Protein AF-A0AAU4TZZ0-F1 (afdb_monomer_lite)

Foldseek 3Di:
DVPPVDPLVVVCVVVVHDSVVVVCVVPDDDDPVRVVVVVVVVVVVVVD

Radius of gyration: 15.29 Å; chains: 1; bounding box: 31×19×35 Å

Sequence (48 aa):
MAREHLPVQLACRVLHVAESGYYAWRDRPPSNRLVKHAWLTEAIVGIH

Secondary structure (DSSP, 8-state):
--SS---HHHHHHHTT--HHHHHHHHTPPPPHHHHHHHHHHHHHHHH-

pLDDT: mean 90.47, std 13.31, range [50.06, 98.31]

Structure (mmCIF, N/CA/C/O backbone):
data_AF-A0AAU4TZZ0-F1
#
_entry.id   AF-A0AAU4TZZ0-F1
#
loop_
_atom_site.group_PDB
_atom_site.id
_atom_site.type_symbol
_atom_site.label_atom_id
_atom_site.label_alt_id
_atom_site.label_comp_id
_atom_site.label_asym_id
_atom_site.label_entity_id
_atom_site.label_seq_id
_atom_site.pdbx_PDB_ins_code
_atom_site.Cartn_x
_atom_site.Cartn_y
_atom_site.Cartn_z
_atom_site.occupancy
_atom_site.B_iso_or_equiv
_atom_site.auth_seq_id
_atom_site.auth_comp_id
_atom_site.auth_asym_id
_atom_site.auth_atom_id
_atom_site.pdbx_PDB_model_num
ATOM 1 N N . MET A 1 1 ? -8.420 -11.108 -3.006 1.00 50.22 1 MET A N 1
ATOM 2 C CA . MET A 1 1 ? -9.145 -11.358 -1.740 1.00 50.22 1 MET A CA 1
ATOM 3 C C . MET A 1 1 ? -9.875 -10.134 -1.151 1.00 50.22 1 MET A C 1
ATOM 5 O O . MET A 1 1 ? -10.313 -10.199 -0.017 1.00 50.22 1 MET A O 1
ATOM 9 N N . ALA A 1 2 ? -10.100 -9.053 -1.914 1.00 50.06 2 ALA A N 1
ATOM 10 C CA . ALA A 1 2 ? -11.125 -8.024 -1.630 1.00 50.06 2 ALA A CA 1
ATOM 11 C C . ALA A 1 2 ? -11.915 -7.655 -2.908 1.00 50.06 2 ALA A C 1
ATOM 13 O O . ALA A 1 2 ? -12.503 -6.587 -3.019 1.00 50.06 2 ALA A O 1
ATOM 14 N N . ARG A 1 3 ? -11.826 -8.528 -3.922 1.00 50.69 3 ARG A N 1
ATOM 15 C CA . ARG A 1 3 ? -12.435 -8.371 -5.253 1.00 50.69 3 ARG A CA 1
ATOM 16 C C . ARG A 1 3 ? -13.749 -9.145 -5.385 1.00 50.69 3 ARG A C 1
ATOM 18 O O . ARG A 1 3 ? -14.449 -8.992 -6.373 1.00 50.69 3 ARG A O 1
ATOM 25 N N . GLU A 1 4 ? -14.060 -9.963 -4.388 1.00 57.62 4 GLU A N 1
ATOM 26 C CA . GLU A 1 4 ? -15.384 -10.529 -4.171 1.00 57.62 4 GLU A CA 1
ATOM 27 C C . GLU A 1 4 ? -16.130 -9.512 -3.308 1.00 57.62 4 GLU A C 1
ATOM 29 O O . GLU A 1 4 ? -15.516 -8.942 -2.407 1.00 57.62 4 GLU A O 1
ATOM 34 N N . HIS A 1 5 ? -17.404 -9.242 -3.593 1.00 60.19 5 HIS A N 1
ATOM 35 C CA . HIS A 1 5 ? -18.257 -8.248 -2.920 1.00 60.19 5 HIS A CA 1
ATOM 36 C C . HIS A 1 5 ? -18.557 -8.589 -1.440 1.00 60.19 5 HIS A C 1
ATOM 38 O O . HIS A 1 5 ? -19.688 -8.481 -0.972 1.00 60.19 5 HIS A O 1
ATOM 44 N N . LEU A 1 6 ? -17.559 -9.051 -0.693 1.00 70.69 6 LEU A N 1
ATOM 45 C CA . LEU A 1 6 ? -17.653 -9.407 0.707 1.00 70.69 6 LEU A CA 1
ATOM 46 C C . LEU A 1 6 ? -17.586 -8.131 1.558 1.00 70.69 6 LEU A C 1
ATOM 48 O O . LEU A 1 6 ? -16.691 -7.305 1.351 1.00 70.69 6 LEU A O 1
ATOM 52 N N . PRO A 1 7 ? -18.498 -7.959 2.533 1.00 89.56 7 PRO A N 1
ATOM 53 C CA . PRO A 1 7 ? -18.460 -6.815 3.432 1.00 89.56 7 PRO A CA 1
ATOM 54 C C . PRO A 1 7 ? -17.130 -6.755 4.190 1.00 89.56 7 PRO A C 1
ATOM 56 O O . PRO A 1 7 ? -16.766 -7.696 4.900 1.00 89.56 7 PRO A O 1
ATOM 59 N N . VAL A 1 8 ? -16.423 -5.629 4.085 1.00 89.50 8 VAL A N 1
ATOM 60 C CA . VAL A 1 8 ? -15.140 -5.389 4.771 1.00 89.50 8 VAL A CA 1
ATOM 61 C C . VAL A 1 8 ? -15.267 -5.611 6.280 1.00 89.50 8 VAL A C 1
ATOM 63 O O . VAL A 1 8 ? -14.372 -6.185 6.892 1.00 89.50 8 VAL A O 1
ATOM 66 N N . GLN A 1 9 ? -16.402 -5.240 6.872 1.00 91.25 9 GLN A N 1
ATOM 67 C CA . GLN A 1 9 ? -16.708 -5.441 8.290 1.00 91.25 9 GLN A CA 1
ATOM 68 C C . GLN A 1 9 ? -16.766 -6.925 8.666 1.00 91.25 9 GLN A C 1
ATOM 70 O O . GLN A 1 9 ? -16.303 -7.334 9.730 1.00 91.25 9 GLN A O 1
ATOM 75 N N . LEU A 1 10 ? -17.332 -7.768 7.793 1.00 93.19 10 LEU A N 1
ATOM 76 C CA . LEU A 1 10 ? -17.348 -9.214 8.011 1.00 93.19 10 LEU A CA 1
ATOM 77 C C . LEU A 1 10 ? -15.927 -9.776 7.944 1.00 93.19 10 LEU A C 1
ATOM 79 O O . LEU A 1 10 ? -15.531 -10.508 8.845 1.00 93.19 10 LEU A O 1
ATOM 83 N N . ALA A 1 11 ? -15.147 -9.376 6.939 1.00 92.88 11 ALA A N 1
ATOM 84 C CA . ALA A 1 11 ? -13.759 -9.805 6.806 1.00 92.88 11 ALA A CA 1
ATOM 85 C C . ALA A 1 11 ? -12.902 -9.369 8.006 1.00 92.88 11 ALA A C 1
ATOM 87 O O . ALA A 1 11 ? -12.158 -10.179 8.549 1.00 92.88 11 ALA A O 1
ATOM 88 N N . CYS A 1 12 ? -13.046 -8.124 8.471 1.00 94.50 12 CYS A N 1
ATOM 89 C CA . CYS A 1 12 ? -12.305 -7.617 9.626 1.00 94.50 12 CYS A CA 1
ATOM 90 C C . CYS A 1 12 ? -12.647 -8.389 10.907 1.00 94.50 12 CYS A C 1
ATOM 92 O O . CYS A 1 12 ? -11.744 -8.745 11.662 1.00 94.50 12 CYS A O 1
ATOM 94 N N . ARG A 1 13 ? -13.928 -8.730 11.110 1.00 93.81 13 ARG 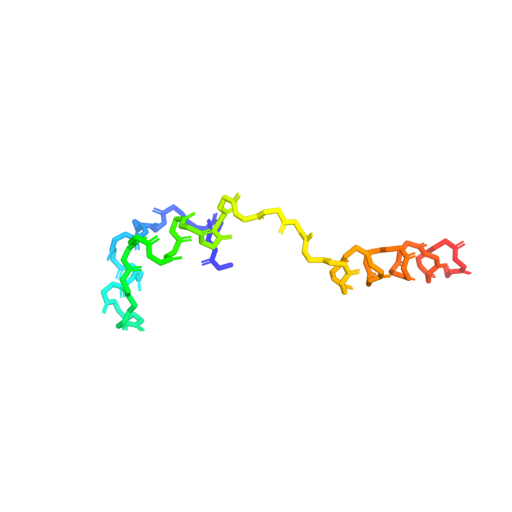A N 1
ATOM 95 C CA . ARG A 1 13 ? -14.362 -9.576 12.233 1.00 93.81 13 ARG A CA 1
ATOM 96 C C . ARG A 1 13 ? -13.792 -10.991 12.156 1.00 93.81 13 ARG A C 1
ATOM 98 O O . ARG A 1 13 ? -13.290 -11.475 13.163 1.00 93.81 13 ARG A O 1
ATOM 105 N N . VAL A 1 14 ? -13.833 -11.628 10.984 1.00 95.38 14 VAL A N 1
ATOM 106 C CA . VAL A 1 14 ? -13.286 -12.984 10.772 1.00 95.38 14 VAL A CA 1
ATOM 107 C C . VAL A 1 14 ? -11.770 -13.016 10.981 1.00 95.38 14 VAL A C 1
ATOM 109 O O . VAL A 1 14 ? -11.245 -13.958 11.561 1.00 95.38 14 VAL A O 1
ATOM 112 N N . LEU A 1 15 ? -11.063 -11.979 10.530 1.00 94.56 15 LEU A N 1
ATOM 113 C CA . LEU A 1 15 ? -9.607 -11.874 10.634 1.00 94.56 15 LEU A CA 1
ATOM 114 C C . LEU A 1 15 ? -9.131 -11.263 11.962 1.00 94.56 15 LEU A C 1
ATOM 116 O O . LEU A 1 15 ? -7.930 -11.079 12.139 1.00 94.56 15 LEU A O 1
ATOM 120 N N . HIS A 1 16 ? -10.045 -10.942 12.885 1.00 96.00 16 HIS A N 1
ATOM 121 C CA . HIS A 1 16 ? -9.751 -10.302 14.173 1.00 96.00 16 HIS A CA 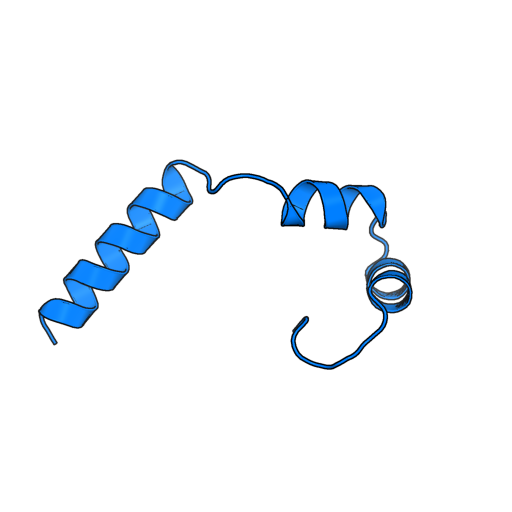1
ATOM 122 C C . HIS A 1 16 ? -8.910 -9.015 14.061 1.00 96.00 16 HIS A C 1
ATOM 124 O O . HIS A 1 16 ? -8.056 -8.733 14.902 1.00 96.00 16 HIS A O 1
ATOM 130 N N . VAL A 1 17 ? -9.165 -8.206 13.031 1.00 95.31 17 VAL A N 1
ATOM 131 C CA . VAL A 1 17 ? -8.523 -6.899 12.827 1.00 95.31 17 VAL A CA 1
ATOM 132 C C . VAL A 1 17 ? -9.526 -5.766 13.014 1.00 95.31 17 VAL A C 1
ATOM 134 O O . VAL A 1 17 ? -10.7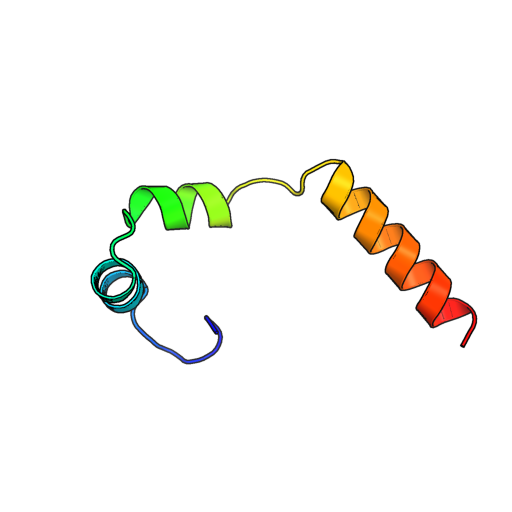21 -5.916 12.762 1.00 95.31 17 VAL A O 1
ATOM 137 N N . ALA A 1 18 ? -9.039 -4.599 13.431 1.00 95.12 18 ALA A N 1
ATOM 138 C CA . ALA A 1 18 ? -9.871 -3.405 13.502 1.00 95.12 18 ALA A CA 1
ATOM 139 C C . ALA A 1 18 ? -10.213 -2.886 12.095 1.00 95.12 18 ALA A C 1
ATOM 141 O O . ALA A 1 18 ? -9.324 -2.724 11.255 1.00 95.12 18 ALA A O 1
ATOM 142 N N . GLU A 1 19 ? -11.482 -2.534 11.866 1.00 93.94 19 GLU A N 1
ATOM 143 C CA . GLU A 1 19 ? -11.939 -1.925 10.606 1.00 93.94 19 GLU A CA 1
ATOM 144 C C . GLU A 1 19 ? -11.193 -0.619 10.296 1.00 93.94 19 GLU A C 1
ATOM 146 O O . GLU A 1 19 ? -10.784 -0.380 9.160 1.00 93.94 19 GLU A O 1
ATOM 151 N N . SER A 1 20 ? -10.941 0.203 11.320 1.00 94.12 20 SER A N 1
ATOM 152 C CA . SER A 1 20 ? -10.159 1.438 11.189 1.00 94.12 20 SER A CA 1
ATOM 153 C C . SER A 1 20 ? -8.729 1.172 10.718 1.00 94.12 20 SER A C 1
ATOM 155 O O . SER A 1 20 ? -8.203 1.927 9.905 1.00 94.12 20 SER A O 1
ATOM 157 N N . GLY A 1 21 ? -8.117 0.074 11.169 1.00 94.19 21 GLY A N 1
ATOM 158 C CA . GLY A 1 21 ? -6.796 -0.359 10.721 1.00 94.19 21 GLY A CA 1
ATOM 159 C C . GLY A 1 21 ? -6.792 -0.768 9.250 1.00 94.19 21 GLY A C 1
ATOM 160 O O . GLY A 1 21 ? -5.877 -0.391 8.519 1.00 94.19 21 GLY A O 1
ATOM 161 N N . TYR A 1 22 ? -7.834 -1.472 8.797 1.00 93.69 22 TYR A N 1
ATOM 162 C CA . TYR A 1 22 ? -8.003 -1.808 7.383 1.00 93.69 22 TYR A CA 1
ATOM 163 C C . TYR A 1 22 ? -8.108 -0.550 6.516 1.00 93.69 22 TYR A C 1
ATOM 165 O O . TYR A 1 22 ? -7.367 -0.424 5.544 1.00 93.69 22 TYR A O 1
ATOM 173 N N . TYR A 1 23 ? -8.980 0.398 6.871 1.00 93.38 23 TYR A N 1
ATOM 174 C CA . TYR A 1 23 ? -9.153 1.618 6.079 1.00 93.38 23 TYR A 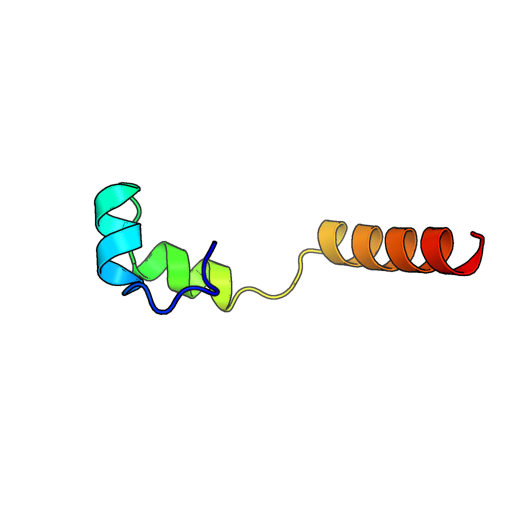CA 1
ATOM 175 C C . TYR A 1 23 ? -7.909 2.514 6.118 1.00 93.38 23 TYR A C 1
ATOM 177 O O . TYR A 1 23 ? -7.474 2.995 5.075 1.00 93.38 23 TYR A O 1
ATOM 185 N N . ALA A 1 24 ? -7.253 2.642 7.275 1.00 95.31 24 ALA A N 1
ATOM 186 C CA . ALA A 1 24 ? -5.987 3.365 7.387 1.00 95.31 24 ALA A CA 1
ATOM 187 C C . ALA A 1 24 ? -4.861 2.725 6.558 1.00 95.31 24 ALA A C 1
ATOM 189 O O . ALA A 1 24 ? -3.989 3.427 6.051 1.00 95.31 24 ALA A O 1
ATOM 190 N N . TRP A 1 25 ? -4.846 1.395 6.427 1.00 93.00 25 TRP A N 1
ATOM 191 C CA . TRP A 1 25 ? -3.922 0.695 5.536 1.00 93.00 25 TRP A CA 1
ATOM 192 C C . TRP A 1 25 ? -4.294 0.881 4.061 1.00 93.00 25 TRP A C 1
ATOM 194 O O . TRP A 1 25 ? -3.405 1.139 3.254 1.00 93.00 25 TRP A O 1
ATOM 204 N N . ARG A 1 26 ? -5.583 0.786 3.714 1.00 92.44 26 ARG A N 1
ATOM 205 C CA . ARG A 1 26 ? -6.089 0.939 2.342 1.00 92.44 26 ARG A CA 1
ATOM 206 C C . ARG A 1 26 ? -5.762 2.314 1.767 1.00 92.44 26 ARG A C 1
ATOM 208 O O . ARG A 1 26 ? -5.344 2.407 0.619 1.00 92.44 26 ARG A O 1
ATOM 215 N N . ASP A 1 27 ? -5.933 3.354 2.574 1.00 94.31 27 ASP A N 1
ATOM 216 C CA . ASP A 1 27 ? -5.727 4.739 2.153 1.00 94.31 27 ASP A CA 1
ATOM 217 C C . ASP A 1 27 ? -4.250 5.172 2.312 1.00 94.31 27 ASP A C 1
ATOM 219 O O . ASP A 1 27 ? -3.880 6.306 2.003 1.00 94.31 27 ASP A O 1
ATOM 223 N N . ARG A 1 28 ? -3.370 4.272 2.784 1.00 95.50 28 ARG A N 1
ATOM 224 C CA . ARG A 1 28 ? -1.945 4.555 2.979 1.00 95.50 28 ARG A CA 1
ATOM 225 C C . ARG A 1 28 ? -1.234 4.697 1.626 1.00 95.50 28 ARG A C 1
ATOM 227 O O . ARG A 1 28 ? -1.337 3.795 0.792 1.00 95.50 28 ARG A O 1
ATOM 234 N N . PRO A 1 29 ? -0.413 5.746 1.424 1.00 95.81 29 PRO A N 1
ATOM 235 C CA . PRO A 1 29 ? 0.416 5.842 0.231 1.00 95.81 29 PRO A CA 1
ATOM 236 C C . PRO A 1 29 ? 1.424 4.681 0.160 1.00 95.81 29 PRO A C 1
ATOM 238 O O . PRO A 1 29 ? 1.839 4.138 1.195 1.00 95.81 29 PRO A O 1
ATOM 241 N N . PRO A 1 30 ? 1.861 4.293 -1.049 1.00 96.06 30 PRO A N 1
ATOM 242 C CA . PRO A 1 30 ? 2.828 3.221 -1.207 1.00 96.06 30 PRO A CA 1
ATOM 243 C C . PRO A 1 30 ? 4.132 3.560 -0.479 1.00 96.06 30 PRO A C 1
ATOM 245 O O . PRO A 1 30 ? 4.683 4.651 -0.602 1.00 96.06 30 PRO A O 1
ATOM 248 N N . SER A 1 31 ? 4.655 2.596 0.280 1.00 96.31 31 SER A N 1
ATOM 249 C CA . SER A 1 31 ? 5.972 2.749 0.909 1.00 96.31 31 SER A CA 1
ATOM 250 C C . SER A 1 31 ? 7.079 2.839 -0.146 1.00 96.31 31 SER A C 1
ATOM 252 O O . SER A 1 31 ? 6.968 2.225 -1.207 1.00 96.31 31 SER A O 1
ATOM 254 N N . ASN A 1 32 ? 8.208 3.473 0.182 1.00 97.81 32 ASN A N 1
ATOM 255 C CA . ASN A 1 32 ? 9.383 3.515 -0.702 1.00 97.81 32 ASN A CA 1
ATOM 256 C C . ASN A 1 32 ? 9.821 2.122 -1.182 1.00 97.81 32 ASN A C 1
ATOM 258 O O . ASN A 1 32 ? 10.244 1.962 -2.323 1.00 97.81 32 ASN A O 1
ATOM 262 N N . ARG A 1 33 ? 9.701 1.094 -0.330 1.00 97.62 33 ARG A N 1
ATOM 263 C CA . ARG A 1 33 ? 9.986 -0.296 -0.715 1.00 97.62 33 ARG A CA 1
ATOM 264 C C . ARG A 1 33 ? 9.010 -0.802 -1.776 1.00 97.62 33 ARG A C 1
ATOM 266 O O . ARG A 1 33 ? 9.438 -1.430 -2.734 1.00 97.62 33 ARG A O 1
ATOM 273 N N . LEU A 1 34 ? 7.718 -0.526 -1.605 1.00 97.12 34 LEU A N 1
ATOM 274 C CA . LEU A 1 34 ? 6.690 -0.930 -2.563 1.00 97.12 34 LEU A CA 1
ATOM 275 C C . LEU A 1 34 ? 6.887 -0.230 -3.912 1.00 97.12 34 LEU A C 1
ATOM 277 O O . LEU A 1 34 ? 6.816 -0.889 -4.940 1.00 97.12 34 LEU A O 1
ATOM 281 N N . VAL A 1 35 ? 7.226 1.063 -3.899 1.00 98.12 35 VAL A N 1
ATOM 282 C CA . VAL A 1 35 ? 7.576 1.814 -5.114 1.00 98.12 35 VAL A CA 1
ATOM 283 C C . VAL A 1 35 ? 8.763 1.161 -5.822 1.00 98.12 35 VAL A C 1
ATOM 285 O O . VAL A 1 35 ? 8.677 0.860 -7.006 1.00 98.12 35 VAL A O 1
ATOM 288 N N . LYS A 1 36 ? 9.849 0.855 -5.098 1.00 98.31 36 LYS A N 1
ATOM 289 C CA . LYS A 1 36 ? 11.018 0.159 -5.665 1.00 98.31 36 LYS A CA 1
ATOM 290 C C . LYS A 1 36 ? 10.662 -1.202 -6.271 1.00 98.31 36 LYS A C 1
ATOM 292 O O . LYS A 1 36 ? 11.150 -1.525 -7.348 1.00 98.31 36 LYS A O 1
ATOM 297 N N . HIS A 1 37 ? 9.816 -1.991 -5.607 1.00 98.12 37 HIS A N 1
ATOM 298 C CA . HIS A 1 37 ? 9.367 -3.277 -6.146 1.00 98.12 37 HIS A CA 1
ATOM 299 C C . HIS A 1 37 ? 8.507 -3.128 -7.402 1.00 98.12 37 HIS A C 1
ATOM 301 O O . HIS A 1 37 ? 8.660 -3.935 -8.314 1.00 98.12 37 HIS A O 1
ATOM 307 N N . ALA A 1 38 ? 7.641 -2.113 -7.472 1.00 98.00 38 ALA A N 1
ATOM 308 C CA . ALA A 1 38 ? 6.858 -1.842 -8.674 1.00 98.00 38 ALA A CA 1
ATOM 309 C C . ALA A 1 38 ? 7.782 -1.547 -9.865 1.00 98.00 38 ALA A C 1
ATOM 311 O O . ALA A 1 38 ? 7.682 -2.217 -10.886 1.00 98.00 38 ALA A O 1
ATOM 312 N N . TRP A 1 39 ? 8.765 -0.655 -9.689 1.00 98.12 39 TRP A N 1
ATOM 313 C CA . TRP A 1 39 ? 9.768 -0.366 -10.722 1.00 98.12 39 TRP A CA 1
ATOM 314 C C . TRP A 1 39 ? 10.548 -1.604 -11.166 1.00 98.12 39 TRP A C 1
ATOM 316 O O . TRP A 1 39 ? 10.745 -1.813 -12.359 1.00 98.12 39 TRP A O 1
ATOM 326 N N . LEU A 1 40 ? 10.981 -2.435 -10.215 1.00 98.00 40 LEU A N 1
ATOM 327 C CA . LEU A 1 40 ? 11.696 -3.669 -10.535 1.00 98.00 40 LEU A CA 1
ATOM 328 C C . LEU A 1 40 ? 10.815 -4.649 -11.321 1.00 98.00 40 LEU A C 1
ATOM 330 O O . LEU A 1 40 ? 11.292 -5.280 -12.258 1.00 98.00 40 LEU A O 1
ATOM 334 N N . THR A 1 41 ? 9.541 -4.767 -10.947 1.00 98.31 41 THR A N 1
ATOM 335 C CA . THR A 1 41 ? 8.588 -5.653 -11.629 1.00 98.31 41 THR A CA 1
ATOM 336 C C . THR A 1 41 ? 8.394 -5.219 -13.078 1.00 98.31 41 THR A C 1
ATOM 338 O O . THR A 1 41 ? 8.508 -6.052 -13.971 1.00 98.31 41 THR A O 1
ATOM 341 N N . GLU A 1 42 ? 8.196 -3.921 -13.320 1.00 98.12 42 GLU A N 1
ATOM 342 C CA . GLU A 1 42 ? 8.083 -3.372 -14.678 1.00 98.12 42 G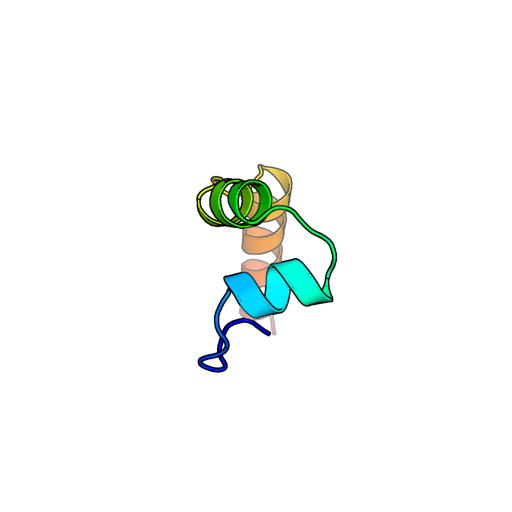LU A CA 1
ATOM 343 C C . GLU A 1 42 ? 9.347 -3.626 -15.510 1.00 98.12 42 GLU A C 1
ATOM 345 O O . GLU A 1 42 ? 9.261 -4.030 -16.666 1.00 98.12 42 GLU A O 1
ATOM 350 N N . ALA A 1 43 ? 10.534 -3.468 -14.915 1.00 98.31 43 ALA A N 1
ATOM 351 C CA . ALA A 1 43 ? 11.790 -3.757 -15.603 1.00 98.31 43 ALA A CA 1
ATOM 352 C C . ALA A 1 43 ? 11.911 -5.238 -16.004 1.00 98.31 43 ALA A C 1
ATOM 354 O O . ALA A 1 43 ? 12.366 -5.540 -17.103 1.00 98.31 43 ALA A O 1
ATOM 355 N N . ILE A 1 44 ? 11.493 -6.163 -15.134 1.00 98.31 44 ILE A N 1
ATOM 356 C CA . ILE A 1 44 ? 11.511 -7.603 -15.429 1.00 98.31 44 ILE A CA 1
ATOM 357 C C . ILE A 1 44 ?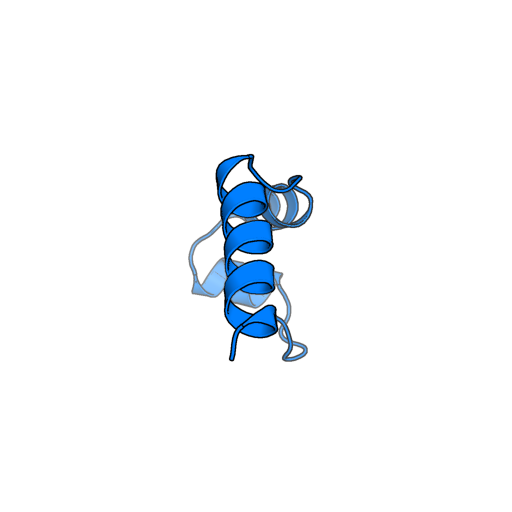 10.543 -7.928 -16.567 1.00 98.31 44 ILE A C 1
ATOM 359 O O . ILE A 1 44 ? 10.935 -8.623 -17.504 1.00 98.31 44 ILE A O 1
ATOM 363 N N . VAL A 1 45 ? 9.311 -7.413 -16.501 1.00 98.31 45 VAL A N 1
ATOM 364 C CA . VAL A 1 45 ? 8.283 -7.627 -17.531 1.00 98.31 45 VAL A CA 1
ATOM 365 C C . VAL A 1 45 ? 8.708 -7.037 -18.874 1.00 98.31 45 VAL A C 1
ATOM 367 O O . VAL A 1 45 ? 8.430 -7.635 -19.898 1.00 98.31 45 VAL A O 1
ATOM 370 N N . GLY A 1 46 ? 9.417 -5.907 -18.896 1.00 97.75 46 GLY A N 1
ATOM 371 C CA . GLY A 1 46 ? 9.909 -5.321 -20.146 1.00 97.75 46 GLY A CA 1
ATOM 372 C C . GLY A 1 46 ? 11.044 -6.102 -20.823 1.00 97.75 46 GLY A C 1
ATOM 373 O O . GLY A 1 46 ? 11.313 -5.869 -21.999 1.00 97.75 46 GLY A O 1
ATOM 374 N N . ILE A 1 47 ? 11.732 -6.989 -20.094 1.00 96.38 47 ILE A N 1
ATOM 375 C CA . ILE A 1 47 ? 12.850 -7.795 -20.616 1.00 96.38 47 ILE A CA 1
ATOM 376 C C . ILE A 1 47 ? 12.386 -9.164 -21.143 1.00 96.38 47 ILE A C 1
ATOM 378 O O . ILE A 1 47 ? 13.046 -9.711 -22.026 1.00 96.38 47 ILE A O 1
ATOM 382 N N . HIS A 1 48 ? 11.307 -9.725 -20.590 1.00 87.38 48 HIS A N 1
ATOM 383 C CA . HIS A 1 48 ? 10.789 -11.056 -20.942 1.00 87.38 48 HIS A CA 1
ATOM 384 C C . HIS A 1 48 ? 9.663 -10.954 -21.970 1.00 87.38 48 HIS A C 1
ATOM 386 O O . HIS A 1 48 ? 9.623 -11.827 -22.864 1.00 87.38 48 HIS A O 1
#